Protein AF-A0A497LV32-F1 (afdb_monomer_lite)

Secondary structure (DSSP, 8-state):
--HHHHHHHHGGGG----STTHHHHHHHHHHHTT-----------GGG--S-----HHHHHHHHHHHHHHHHHHHHTT-

Radius of gyration: 15.21 Å; chains: 1; bounding box: 34×23×43 Å

pLDDT: mean 82.72, std 10.32, range [41.69, 92.25]

Sequence (79 aa):
MSIKNLYETFGDNLIESQGLEASFEILLKALTCNSKVGEIPIVLDYGLKNGKSKMHLIPTVLNYMQFLLGLKNKLKISM

Foldseek 3Di:
DDVVVLCVQQPPNCADDDDPCRVVSNVVSCVVVVHDDDDDDDDDDPVPPPDDDPDPPVVNVVSVVVCVVCVCVSVVVRD

Structure (mmCIF, N/CA/C/O backbone):
data_AF-A0A497LV32-F1
#
_entry.id   AF-A0A497LV32-F1
#
loop_
_atom_site.group_PDB
_atom_site.id
_atom_site.type_symbol
_atom_site.label_atom_id
_atom_site.label_alt_id
_atom_site.label_comp_id
_atom_site.label_asym_id
_atom_site.label_entity_id
_atom_site.label_seq_id
_atom_site.pdbx_PDB_ins_code
_atom_site.Cartn_x
_atom_site.Cartn_y
_atom_site.Cartn_z
_atom_site.occupancy
_atom_site.B_iso_or_equiv
_atom_site.auth_seq_id
_atom_site.auth_comp_id
_atom_site.auth_asym_id
_atom_site.auth_atom_id
_atom_site.pdbx_PDB_model_num
ATOM 1 N N . MET A 1 1 ? -20.660 -3.140 2.745 1.00 55.50 1 MET A N 1
ATOM 2 C CA . MET A 1 1 ? -19.598 -2.462 3.514 1.00 55.50 1 MET A CA 1
ATOM 3 C C . MET A 1 1 ? -19.034 -1.378 2.615 1.00 55.50 1 MET A C 1
ATOM 5 O O . MET A 1 1 ? -18.635 -1.700 1.505 1.00 55.50 1 MET A O 1
ATOM 9 N N . SER A 1 2 ? -19.129 -0.118 3.018 1.00 70.44 2 SER A N 1
ATOM 10 C CA . SER A 1 2 ? -18.880 1.059 2.172 1.00 70.44 2 SER A CA 1
ATOM 11 C C . SER A 1 2 ? -17.617 1.796 2.622 1.00 70.44 2 SER A C 1
ATOM 13 O O . SER A 1 2 ? -17.314 1.790 3.812 1.00 70.44 2 SER A O 1
ATOM 15 N N . ILE A 1 3 ? -16.929 2.486 1.700 1.00 80.25 3 ILE A N 1
ATOM 16 C CA . ILE A 1 3 ? -15.793 3.398 1.982 1.00 80.25 3 ILE A CA 1
ATOM 17 C C . ILE A 1 3 ? -16.084 4.352 3.150 1.00 80.25 3 ILE A C 1
ATOM 19 O O . ILE A 1 3 ? -15.188 4.701 3.912 1.00 80.25 3 ILE A O 1
ATOM 23 N N . LYS A 1 4 ? -17.360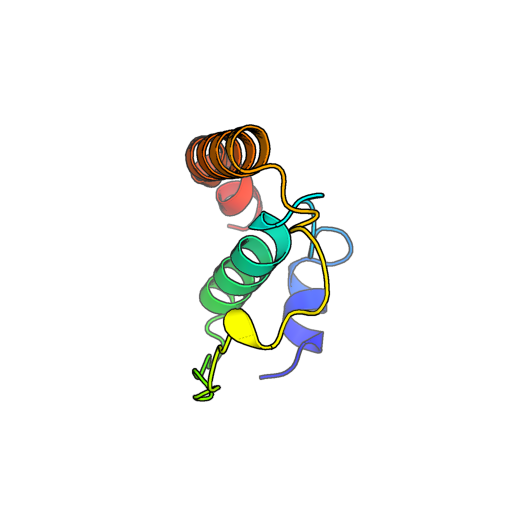 4.705 3.336 1.00 84.12 4 LYS A N 1
ATOM 24 C CA . LYS A 1 4 ? -17.838 5.509 4.455 1.00 84.12 4 LYS A CA 1
ATOM 25 C C . LYS A 1 4 ? -17.417 4.962 5.827 1.00 84.12 4 LYS A C 1
ATOM 27 O O . LYS A 1 4 ? -16.933 5.737 6.633 1.00 84.12 4 LYS A O 1
ATOM 32 N N . ASN A 1 5 ? -17.508 3.652 6.069 1.00 83.69 5 ASN A N 1
ATOM 33 C CA . ASN A 1 5 ? -17.155 3.069 7.373 1.00 83.69 5 ASN A CA 1
ATOM 34 C C . ASN A 1 5 ? -15.642 3.135 7.637 1.00 83.69 5 ASN A C 1
ATOM 36 O O . ASN A 1 5 ? -15.209 3.312 8.772 1.00 83.69 5 ASN A O 1
ATOM 40 N N . LEU A 1 6 ? -14.839 3.003 6.577 1.00 85.56 6 LEU A N 1
ATOM 41 C CA . LEU A 1 6 ? -13.390 3.189 6.640 1.00 85.56 6 LEU A CA 1
ATOM 42 C C . LEU A 1 6 ? -13.052 4.635 7.012 1.00 85.56 6 LEU A C 1
ATOM 44 O O . LEU A 1 6 ? -12.248 4.862 7.911 1.00 85.56 6 LEU A O 1
ATOM 48 N N . TYR A 1 7 ? -13.713 5.606 6.380 1.00 88.06 7 TYR A N 1
ATOM 49 C CA . TYR A 1 7 ? -13.531 7.015 6.722 1.00 88.06 7 TYR A CA 1
ATOM 50 C C . TYR A 1 7 ? -14.061 7.357 8.125 1.00 88.06 7 TYR A C 1
ATOM 52 O O . TYR A 1 7 ? -13.424 8.113 8.839 1.00 88.06 7 TYR A O 1
ATOM 60 N N . GLU A 1 8 ? -15.166 6.762 8.577 1.00 88.12 8 GLU A N 1
ATOM 61 C CA . GLU A 1 8 ? -15.671 6.945 9.949 1.00 88.12 8 GLU A CA 1
ATOM 62 C C . GLU A 1 8 ? -14.706 6.392 11.012 1.00 88.12 8 GLU A C 1
ATOM 64 O O . GLU A 1 8 ? -14.633 6.937 12.108 1.00 88.12 8 GLU A O 1
ATOM 69 N N . THR A 1 9 ? -13.945 5.339 10.692 1.00 86.00 9 THR A N 1
ATOM 70 C CA . THR A 1 9 ? -12.992 4.718 11.630 1.00 86.00 9 THR A CA 1
ATOM 71 C C . THR A 1 9 ? -11.644 5.444 11.655 1.00 86.00 9 THR A C 1
ATOM 73 O O . THR A 1 9 ? -11.076 5.653 12.722 1.00 86.00 9 THR A O 1
ATOM 76 N N . PHE A 1 10 ? -11.119 5.824 10.486 1.00 85.56 10 PHE A N 1
ATOM 77 C CA . PHE A 1 10 ? -9.756 6.356 10.350 1.00 85.56 10 PHE A CA 1
ATOM 78 C C . PHE A 1 10 ? -9.692 7.863 10.059 1.00 85.56 10 PHE A C 1
ATOM 80 O O . PHE A 1 10 ? -8.636 8.470 10.241 1.00 85.56 10 PHE A O 1
ATOM 87 N N . GLY A 1 11 ? -10.792 8.476 9.617 1.00 87.88 11 GLY A N 1
ATOM 88 C CA . GLY A 1 11 ? -10.875 9.897 9.279 1.00 87.88 11 GLY A CA 1
ATOM 89 C C . GLY A 1 11 ? -9.805 10.327 8.279 1.00 87.88 11 GLY A C 1
ATOM 90 O O 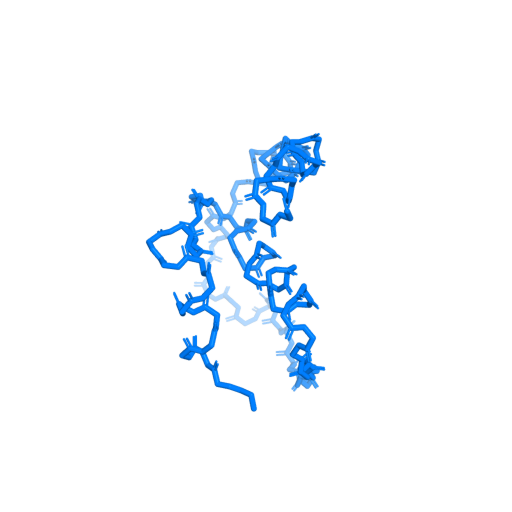. GLY A 1 11 ? -9.547 9.654 7.278 1.00 87.88 11 GLY A O 1
ATOM 91 N N . ASP A 1 12 ? -9.137 11.434 8.591 1.00 87.75 12 ASP A N 1
ATOM 92 C CA . ASP A 1 12 ? -8.051 11.988 7.776 1.00 87.75 12 ASP A CA 1
ATOM 93 C C . ASP A 1 12 ? -6.795 11.105 7.771 1.00 87.75 12 ASP A C 1
ATOM 95 O O . ASP A 1 12 ? -5.970 11.200 6.865 1.00 87.75 12 ASP A O 1
ATOM 99 N N . ASN A 1 13 ? -6.682 10.177 8.726 1.00 87.00 13 ASN A N 1
ATOM 100 C CA . ASN A 1 13 ? -5.608 9.190 8.768 1.00 87.00 13 ASN A CA 1
ATOM 101 C C . ASN A 1 13 ? -5.940 7.947 7.937 1.00 87.00 13 ASN A C 1
ATOM 103 O O . ASN A 1 13 ? -5.294 6.921 8.103 1.00 87.00 13 ASN A O 1
ATOM 107 N N . LEU A 1 14 ? -6.950 7.967 7.063 1.00 86.31 14 LEU A N 1
ATOM 108 C CA . LEU A 1 14 ? -7.274 6.808 6.226 1.00 86.31 14 LEU A CA 1
ATOM 109 C C . LEU A 1 14 ? -6.107 6.412 5.307 1.00 86.31 14 LEU A C 1
ATOM 111 O O . LEU A 1 14 ? -5.855 5.222 5.122 1.00 86.31 14 LEU A O 1
ATOM 115 N N . ILE A 1 15 ? -5.387 7.398 4.769 1.00 89.94 15 ILE A N 1
ATOM 116 C CA . ILE A 1 15 ? -4.218 7.204 3.906 1.00 89.94 15 ILE A CA 1
ATOM 117 C C . ILE A 1 15 ? -3.088 8.077 4.441 1.00 89.94 15 ILE A C 1
ATOM 119 O O . ILE A 1 15 ? -3.119 9.296 4.302 1.00 89.94 15 ILE A O 1
ATOM 123 N N . GLU A 1 16 ? -2.083 7.457 5.043 1.00 88.75 16 GLU A N 1
ATOM 124 C CA . GLU A 1 16 ? -0.916 8.168 5.569 1.00 88.75 16 GLU A CA 1
ATOM 125 C C . GLU A 1 16 ? 0.294 8.035 4.640 1.00 88.75 16 GLU A C 1
ATOM 127 O O . GLU A 1 16 ? 1.180 8.893 4.617 1.00 88.75 16 GLU A O 1
ATOM 132 N N . SER A 1 17 ? 0.358 6.938 3.886 1.00 87.44 17 SER A N 1
ATOM 133 C CA . SER A 1 17 ? 1.494 6.625 3.026 1.00 87.44 17 SER A CA 1
ATOM 134 C C . SER A 1 17 ? 1.468 7.438 1.735 1.00 87.44 17 SER A C 1
ATOM 136 O O . SER A 1 17 ? 0.417 7.674 1.146 1.00 87.44 17 SER A O 1
ATOM 138 N N . GLN A 1 18 ? 2.651 7.851 1.280 1.00 84.88 18 GLN A N 1
ATOM 139 C CA . GLN A 1 18 ? 2.820 8.727 0.113 1.00 84.88 18 GLN A CA 1
ATOM 140 C C . GLN A 1 18 ? 3.264 7.970 -1.152 1.00 84.88 18 GLN A C 1
ATOM 142 O O . GLN A 1 18 ? 3.392 8.572 -2.218 1.00 84.88 18 GLN A O 1
ATOM 147 N N . GLY A 1 19 ? 3.538 6.665 -1.050 1.00 86.31 19 GLY A N 1
ATOM 148 C CA . GLY A 1 19 ? 4.025 5.837 -2.149 1.00 86.31 19 GLY A CA 1
ATOM 149 C C . GLY A 1 19 ? 3.052 4.754 -2.620 1.00 86.31 19 GLY A C 1
ATOM 150 O O . GLY A 1 19 ? 1.849 4.776 -2.359 1.00 86.31 19 GLY A O 1
ATOM 151 N N . LEU A 1 20 ? 3.602 3.774 -3.341 1.00 87.69 20 LEU A N 1
ATOM 152 C CA . LEU A 1 20 ? 2.861 2.625 -3.881 1.00 87.69 20 LEU A CA 1
ATOM 153 C C . LEU A 1 20 ? 2.290 1.714 -2.784 1.00 87.69 20 LEU A C 1
ATOM 155 O O . LEU A 1 20 ? 1.412 0.896 -3.047 1.00 87.69 20 LEU A O 1
ATOM 159 N N . GLU A 1 21 ? 2.792 1.836 -1.564 1.00 89.19 21 GLU A N 1
ATOM 160 C CA . GLU A 1 21 ? 2.315 1.149 -0.371 1.00 89.19 21 GLU A CA 1
ATOM 161 C C . GLU A 1 21 ? 0.962 1.678 0.143 1.00 89.19 21 GLU A C 1
ATOM 163 O O . GLU A 1 21 ? 0.297 0.983 0.906 1.00 89.19 21 GLU A O 1
ATOM 168 N N . ALA A 1 22 ? 0.486 2.842 -0.321 1.00 90.38 22 ALA A N 1
ATOM 169 C CA . ALA A 1 22 ? -0.808 3.404 0.086 1.00 90.38 22 ALA A CA 1
ATOM 170 C C . ALA A 1 22 ? -1.996 2.475 -0.229 1.00 90.38 22 ALA A C 1
ATOM 172 O O . ALA A 1 22 ? -2.910 2.323 0.578 1.00 90.38 22 ALA A O 1
ATOM 173 N N . SER A 1 23 ? -1.981 1.788 -1.377 1.00 90.25 23 SER A N 1
ATOM 174 C CA . SER A 1 23 ? -3.024 0.803 -1.706 1.00 90.25 23 SER A CA 1
ATOM 175 C C . SER A 1 23 ? -3.020 -0.383 -0.740 1.00 90.25 23 SER A C 1
ATOM 177 O O . SER A 1 23 ? -4.078 -0.903 -0.388 1.00 90.25 23 SER A O 1
ATOM 179 N N . PHE A 1 24 ? -1.835 -0.790 -0.285 1.00 90.81 24 PHE A N 1
ATOM 180 C CA . PHE A 1 24 ? -1.681 -1.858 0.696 1.00 90.81 24 PHE A CA 1
ATOM 181 C C . PHE A 1 24 ? -2.140 -1.412 2.093 1.00 90.81 24 PHE A C 1
ATOM 183 O O . PHE A 1 24 ? -2.810 -2.171 2.791 1.00 90.81 24 PHE A O 1
ATOM 190 N N . GLU A 1 25 ? -1.873 -0.163 2.477 1.00 90.62 25 GLU A N 1
ATOM 191 C CA . GLU A 1 25 ? -2.389 0.442 3.710 1.00 90.62 25 GLU A CA 1
ATOM 192 C C . GLU A 1 25 ? -3.923 0.433 3.762 1.00 90.62 25 GLU A C 1
ATOM 194 O O . GLU A 1 25 ? -4.505 -0.018 4.751 1.00 90.62 25 GLU A O 1
ATOM 199 N N . ILE A 1 26 ? -4.580 0.867 2.684 1.00 90.06 26 ILE A N 1
ATOM 200 C CA . ILE A 1 26 ? -6.047 0.868 2.585 1.00 90.06 26 ILE A CA 1
ATOM 201 C C . ILE A 1 26 ? -6.590 -0.556 2.704 1.00 90.06 26 ILE A C 1
ATOM 203 O O . ILE A 1 26 ? -7.574 -0.782 3.408 1.00 90.06 26 ILE A O 1
ATOM 207 N N . LEU A 1 27 ? -5.947 -1.524 2.043 1.00 89.75 27 LEU A N 1
ATOM 208 C CA . LEU A 1 27 ? -6.341 -2.928 2.112 1.00 89.75 27 LEU A CA 1
ATOM 209 C C . LEU A 1 27 ? -6.277 -3.454 3.552 1.00 89.75 27 LEU A C 1
ATOM 211 O O . LEU A 1 27 ? -7.231 -4.068 4.024 1.00 89.75 27 LEU A O 1
ATOM 215 N N . LEU A 1 28 ? -5.193 -3.174 4.274 1.00 89.25 28 LEU A N 1
ATOM 216 C CA . LEU A 1 28 ? -5.046 -3.588 5.670 1.00 89.25 28 LEU A CA 1
ATOM 217 C C . LEU A 1 28 ? -6.090 -2.939 6.583 1.00 89.25 28 LEU A C 1
ATOM 219 O O . LEU A 1 28 ? -6.726 -3.640 7.368 1.00 89.25 28 LEU A O 1
ATOM 223 N N . LYS A 1 29 ? -6.321 -1.631 6.443 1.00 87.75 29 LYS A N 1
ATOM 224 C CA . LYS A 1 29 ? -7.362 -0.906 7.192 1.00 87.75 29 LYS A CA 1
ATOM 225 C C . LYS A 1 29 ? -8.769 -1.434 6.871 1.00 87.75 29 LYS A C 1
ATOM 227 O O . LYS A 1 29 ? -9.636 -1.518 7.741 1.00 87.75 29 LYS A O 1
ATOM 232 N N . ALA A 1 30 ? -9.010 -1.864 5.632 1.00 88.44 30 ALA A N 1
ATOM 233 C CA . ALA A 1 30 ? -10.275 -2.487 5.250 1.00 88.44 30 ALA A CA 1
ATOM 234 C C . ALA A 1 30 ? -10.472 -3.843 5.944 1.00 88.44 30 ALA A C 1
ATOM 236 O O . ALA A 1 30 ? -11.581 -4.139 6.404 1.00 88.44 30 ALA A O 1
ATOM 237 N N . LEU A 1 31 ? -9.400 -4.636 6.060 1.00 86.50 31 LEU A N 1
ATOM 238 C CA . LEU A 1 31 ? -9.404 -5.915 6.772 1.00 86.50 31 LEU A CA 1
ATOM 239 C C . LEU A 1 31 ? -9.641 -5.733 8.278 1.00 86.50 31 LEU A C 1
ATOM 241 O O . LEU A 1 31 ? -10.423 -6.490 8.846 1.00 86.50 31 LEU A O 1
ATOM 245 N N . THR A 1 32 ? -9.061 -4.710 8.920 1.00 84.00 32 THR A N 1
ATOM 246 C CA . THR A 1 32 ? -9.314 -4.425 10.350 1.00 84.00 32 THR A CA 1
ATOM 247 C C . THR A 1 32 ? -10.766 -4.038 10.628 1.00 84.00 32 THR A C 1
ATOM 249 O O . THR A 1 32 ? -11.301 -4.376 11.677 1.00 84.00 32 THR A O 1
ATOM 252 N N . CYS A 1 33 ? -11.442 -3.396 9.671 1.00 83.75 33 CYS A N 1
ATOM 253 C CA . CYS A 1 33 ? -12.876 -3.102 9.755 1.00 83.75 33 CYS A CA 1
ATOM 254 C C . CYS A 1 33 ? -13.769 -4.296 9.366 1.00 83.75 33 CYS A C 1
ATOM 256 O O . CYS A 1 33 ? -14.974 -4.120 9.193 1.00 83.75 33 CYS A O 1
ATOM 258 N N . ASN A 1 34 ? -13.208 -5.498 9.193 1.00 81.88 34 ASN A N 1
ATOM 259 C CA . ASN A 1 34 ? -13.928 -6.709 8.792 1.00 81.88 34 ASN A CA 1
ATOM 260 C C . ASN A 1 34 ? -14.666 -6.561 7.439 1.00 81.88 34 ASN A C 1
ATOM 262 O O . ASN A 1 34 ? -15.757 -7.101 7.229 1.00 81.88 34 ASN A O 1
ATOM 266 N N . SER A 1 35 ? -14.087 -5.786 6.513 1.00 82.56 35 SER A N 1
ATOM 267 C CA . SER A 1 35 ? -14.673 -5.539 5.192 1.00 82.56 35 SER A CA 1
ATOM 268 C C . SER A 1 35 ? -14.533 -6.750 4.273 1.00 82.56 35 SER A C 1
ATOM 270 O O . SER A 1 35 ? -13.515 -7.437 4.270 1.00 82.56 35 SER A O 1
ATOM 272 N N . LYS A 1 36 ? -15.540 -6.977 3.421 1.00 84.81 36 LYS A N 1
ATOM 273 C CA . LYS A 1 36 ? -15.441 -7.958 2.334 1.00 84.81 36 LYS A CA 1
ATOM 274 C C . LYS A 1 36 ? -14.574 -7.386 1.217 1.00 84.81 36 LYS A C 1
ATOM 276 O O . LYS A 1 36 ? -14.962 -6.399 0.594 1.00 84.81 36 LYS A O 1
ATOM 281 N N . VAL A 1 37 ? -13.440 -8.026 0.962 1.00 86.19 37 VAL A N 1
ATOM 282 C CA . VAL A 1 37 ? -12.549 -7.717 -0.158 1.00 86.19 37 VAL A CA 1
ATOM 283 C C . VAL A 1 37 ? -12.622 -8.871 -1.149 1.00 86.19 37 VAL A C 1
ATOM 285 O O . VAL A 1 37 ? -12.584 -10.033 -0.750 1.00 86.19 37 VAL A O 1
ATOM 288 N N . GLY A 1 38 ? -12.774 -8.546 -2.429 1.00 88.38 38 GLY A N 1
ATOM 289 C CA . GLY A 1 38 ? -12.746 -9.510 -3.522 1.00 88.38 38 GLY A CA 1
ATOM 290 C C . 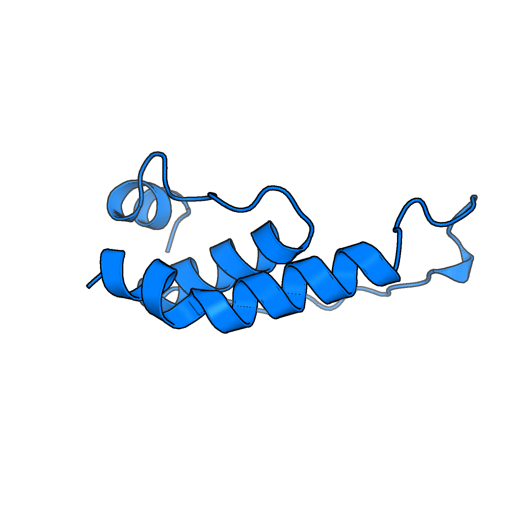GLY A 1 38 ? -11.722 -9.083 -4.562 1.00 88.38 38 GLY A C 1
ATOM 291 O O . GLY A 1 38 ? -11.512 -7.889 -4.773 1.00 88.38 38 GLY A O 1
ATOM 292 N N . GLU A 1 39 ? -11.096 -10.058 -5.207 1.00 89.75 39 GLU A N 1
ATOM 293 C CA . GLU A 1 39 ? -10.202 -9.822 -6.334 1.00 89.75 39 GLU A CA 1
ATOM 294 C C . GLU A 1 39 ? -10.998 -9.897 -7.636 1.00 89.75 39 GLU A C 1
ATOM 296 O O . GLU A 1 39 ? -11.803 -10.807 -7.838 1.00 89.75 39 GLU A O 1
ATOM 301 N N . ILE A 1 40 ? -10.781 -8.924 -8.519 1.00 92.25 40 ILE A N 1
ATOM 302 C CA . ILE A 1 40 ? -11.368 -8.916 -9.857 1.00 92.25 40 ILE A CA 1
ATOM 303 C C . ILE A 1 40 ? -10.255 -9.267 -10.843 1.00 92.25 40 ILE A C 1
ATOM 305 O O . ILE A 1 40 ? -9.244 -8.559 -10.877 1.00 92.25 40 ILE A O 1
ATOM 309 N N . PRO A 1 41 ? -10.400 -10.343 -11.636 1.00 90.19 41 PRO A N 1
ATOM 310 C CA . PRO A 1 41 ? -9.366 -10.741 -12.575 1.00 90.19 41 PRO A CA 1
ATOM 311 C C . PRO A 1 41 ? -9.188 -9.665 -13.647 1.00 90.19 41 PRO A C 1
ATOM 313 O O . PRO A 1 41 ? -10.152 -9.210 -14.264 1.00 90.19 41 PRO A O 1
ATOM 316 N N . ILE A 1 42 ? -7.936 -9.282 -13.884 1.00 91.12 42 ILE A N 1
ATOM 317 C CA . ILE A 1 42 ? -7.544 -8.337 -14.927 1.00 91.12 42 ILE A CA 1
ATOM 318 C C . ILE A 1 42 ? -6.356 -8.903 -15.702 1.00 91.12 42 ILE A C 1
ATOM 320 O O . ILE A 1 42 ? -5.417 -9.445 -15.119 1.00 91.12 42 ILE A O 1
ATOM 324 N N . VAL A 1 43 ? -6.393 -8.778 -17.030 1.00 89.81 43 VAL A N 1
ATOM 325 C CA . VAL A 1 43 ? -5.248 -9.117 -17.880 1.00 89.81 43 VAL A CA 1
ATOM 326 C C . VAL A 1 43 ? -4.235 -7.984 -17.772 1.00 89.81 43 VAL A C 1
ATOM 328 O O . VAL A 1 43 ? -4.469 -6.876 -18.253 1.00 89.81 43 VAL A O 1
ATOM 331 N N . LEU A 1 44 ? -3.116 -8.260 -17.110 1.00 84.81 44 LEU A N 1
ATOM 332 C CA . LEU A 1 44 ? -2.054 -7.289 -16.883 1.00 84.81 44 LEU A CA 1
ATOM 333 C C . LEU A 1 44 ? -0.965 -7.436 -17.954 1.00 84.81 44 LEU A C 1
ATOM 335 O O . LEU A 1 44 ? 0.096 -8.007 -17.710 1.00 84.81 44 LEU A O 1
ATOM 339 N N . ASP A 1 45 ? -1.242 -6.935 -19.158 1.00 85.44 45 ASP A N 1
ATOM 340 C CA . ASP A 1 45 ? -0.275 -6.945 -20.258 1.00 85.44 45 ASP A CA 1
ATOM 341 C C . ASP A 1 45 ? 0.605 -5.684 -20.2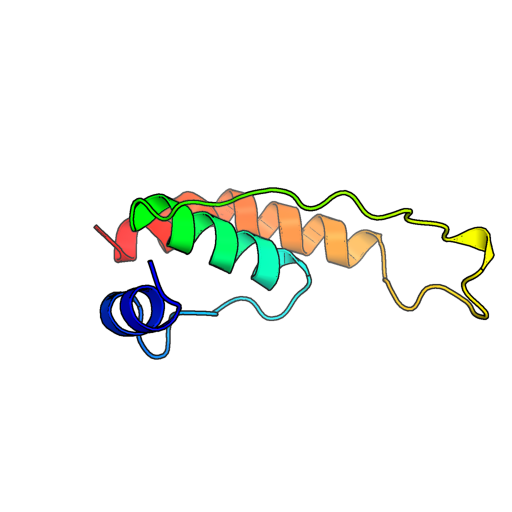37 1.00 85.44 45 ASP A C 1
ATOM 343 O O . ASP A 1 45 ? 0.239 -4.612 -20.726 1.00 85.44 45 ASP A O 1
ATOM 347 N N . TYR A 1 46 ? 1.800 -5.817 -19.661 1.00 77.06 46 TYR A N 1
ATOM 348 C CA . TYR A 1 46 ? 2.800 -4.747 -19.645 1.00 77.06 46 TYR A CA 1
ATOM 349 C C . TYR A 1 46 ? 3.490 -4.519 -20.996 1.00 77.06 46 TYR A C 1
ATOM 351 O O . TYR A 1 46 ? 4.153 -3.492 -21.151 1.00 77.06 46 TYR A O 1
ATOM 359 N N . GLY A 1 47 ? 3.341 -5.423 -21.966 1.00 78.81 47 GLY A N 1
ATOM 360 C CA . GLY A 1 47 ? 3.887 -5.278 -23.317 1.00 78.81 47 GLY A CA 1
ATOM 361 C C . GLY A 1 47 ? 3.168 -4.204 -24.135 1.00 78.81 47 GLY A C 1
ATOM 362 O O . GLY A 1 47 ? 3.790 -3.541 -24.960 1.00 78.81 47 GLY A O 1
ATOM 363 N N . LEU A 1 48 ? 1.890 -3.950 -23.838 1.00 78.12 48 LEU A N 1
ATOM 364 C CA . LEU A 1 48 ? 1.095 -2.868 -24.439 1.00 78.12 48 LEU A CA 1
ATOM 365 C C . LEU A 1 48 ? 1.406 -1.484 -23.847 1.00 78.12 48 LEU A C 1
ATOM 367 O O . LEU A 1 48 ? 0.869 -0.467 -24.297 1.00 78.12 48 LEU A O 1
ATOM 371 N N . LYS A 1 49 ? 2.254 -1.417 -22.814 1.00 79.06 49 LYS A N 1
ATOM 372 C CA . LYS A 1 49 ? 2.613 -0.157 -22.169 1.00 79.06 49 LYS A CA 1
ATOM 373 C C . LYS A 1 49 ? 3.540 0.641 -23.084 1.00 79.06 49 LYS A C 1
ATOM 375 O O . LYS A 1 49 ? 4.755 0.462 -23.083 1.00 79.06 49 LYS A O 1
ATOM 380 N N . ASN A 1 50 ? 2.961 1.580 -23.825 1.00 67.06 50 ASN A N 1
ATOM 381 C CA . ASN A 1 50 ? 3.695 2.534 -24.653 1.00 67.06 50 ASN A CA 1
ATOM 382 C C . ASN A 1 50 ? 4.492 3.520 -23.774 1.00 67.06 50 ASN A C 1
ATOM 384 O O . ASN A 1 50 ? 4.026 4.613 -23.456 1.00 67.06 50 ASN A O 1
ATOM 388 N N . GLY A 1 51 ? 5.689 3.121 -23.334 1.00 80.38 51 GLY A N 1
ATOM 389 C CA . GLY A 1 51 ? 6.649 3.990 -22.647 1.00 80.38 51 GLY A CA 1
ATOM 390 C C . GLY A 1 51 ? 7.454 3.315 -21.532 1.00 80.38 51 GLY A C 1
ATOM 391 O O . GLY A 1 51 ? 7.060 2.297 -20.965 1.00 80.38 51 GLY A O 1
ATOM 392 N N . LYS A 1 52 ? 8.595 3.925 -21.177 1.00 80.81 52 LYS A N 1
ATOM 393 C CA . LYS A 1 52 ? 9.437 3.469 -20.057 1.00 80.81 52 LYS A CA 1
ATOM 394 C C . LYS A 1 52 ? 8.652 3.497 -18.743 1.00 80.81 52 LYS A C 1
ATOM 396 O O . LYS A 1 52 ? 7.837 4.390 -18.500 1.00 80.81 52 LYS A O 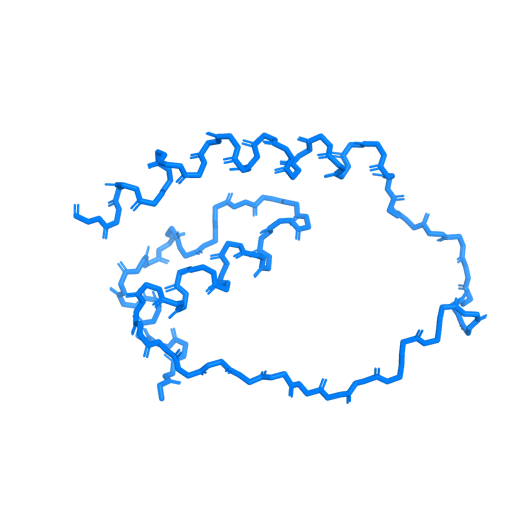1
ATOM 401 N N . SER A 1 53 ? 8.919 2.528 -17.869 1.00 79.06 53 SER A N 1
ATOM 402 C CA . SER A 1 53 ? 8.342 2.534 -16.526 1.00 79.06 53 SER A CA 1
ATOM 403 C C . SER A 1 53 ? 8.805 3.773 -15.757 1.00 79.06 53 SER A C 1
ATOM 405 O O . SER A 1 53 ? 10.001 4.017 -15.640 1.00 79.06 53 SER A O 1
ATOM 407 N N . LYS A 1 54 ? 7.851 4.534 -15.209 1.00 81.06 54 LYS A N 1
ATOM 408 C CA . LYS A 1 54 ? 8.114 5.630 -14.261 1.00 81.06 54 LYS A CA 1
ATOM 409 C C . LYS A 1 54 ? 8.415 5.121 -12.842 1.00 81.06 54 LYS A C 1
ATOM 411 O O . LYS A 1 54 ? 8.679 5.917 -11.950 1.00 81.06 54 LYS A O 1
ATOM 416 N N . MET A 1 55 ? 8.324 3.808 -12.615 1.00 80.81 55 MET A N 1
ATOM 417 C CA . MET A 1 55 ? 8.537 3.210 -11.302 1.00 80.81 55 MET A CA 1
ATOM 418 C C . MET A 1 55 ? 10.029 3.025 -11.042 1.00 80.81 55 MET A C 1
ATOM 420 O O . MET A 1 55 ? 10.697 2.240 -11.716 1.00 80.81 55 MET A O 1
ATOM 424 N N . HIS A 1 56 ? 10.536 3.724 -10.034 1.00 84.19 56 HIS A N 1
ATOM 425 C CA . HIS A 1 56 ? 11.889 3.529 -9.542 1.00 84.19 56 HIS A CA 1
ATOM 426 C C . HIS A 1 56 ? 11.911 2.319 -8.601 1.00 84.19 56 HIS A C 1
ATOM 428 O O . HIS A 1 56 ? 11.492 2.403 -7.453 1.00 84.19 56 HIS A O 1
ATOM 434 N N . LEU A 1 57 ? 12.400 1.183 -9.095 1.00 86.06 57 LEU A N 1
ATOM 435 C CA . LEU A 1 57 ? 12.241 -0.115 -8.433 1.00 86.06 57 LEU A CA 1
ATOM 436 C C . LEU A 1 57 ? 12.896 -0.172 -7.041 1.00 86.06 57 LEU A C 1
ATOM 438 O O . LEU A 1 57 ? 12.258 -0.587 -6.080 1.00 86.06 57 LEU A O 1
ATOM 442 N N . ILE A 1 58 ? 14.136 0.309 -6.917 1.00 89.06 58 ILE A N 1
ATOM 443 C CA . ILE A 1 58 ? 14.875 0.308 -5.644 1.00 89.06 58 ILE A CA 1
ATOM 444 C C . ILE A 1 58 ? 14.172 1.141 -4.557 1.00 89.06 58 ILE A C 1
ATOM 446 O O . ILE A 1 58 ? 13.892 0.579 -3.498 1.00 89.06 58 ILE A O 1
ATOM 450 N N . PRO A 1 59 ? 13.837 2.433 -4.766 1.00 88.25 59 PRO A N 1
ATOM 451 C CA . PRO A 1 59 ? 13.151 3.202 -3.730 1.00 88.25 59 PRO A CA 1
ATOM 452 C C . PRO A 1 59 ? 11.749 2.660 -3.437 1.00 88.25 59 PRO A C 1
ATOM 454 O O . PRO A 1 59 ? 11.338 2.685 -2.284 1.00 88.25 59 PRO A O 1
ATOM 457 N N . THR A 1 60 ? 11.036 2.092 -4.419 1.00 89.00 60 THR A N 1
ATOM 458 C CA . THR A 1 60 ? 9.757 1.413 -4.152 1.00 89.00 60 THR A CA 1
ATOM 459 C C . THR A 1 60 ? 9.930 0.243 -3.186 1.00 89.00 60 THR A C 1
ATOM 461 O O . THR A 1 60 ? 9.176 0.139 -2.223 1.00 89.00 60 THR A O 1
ATOM 464 N N . VAL A 1 61 ? 10.931 -0.615 -3.400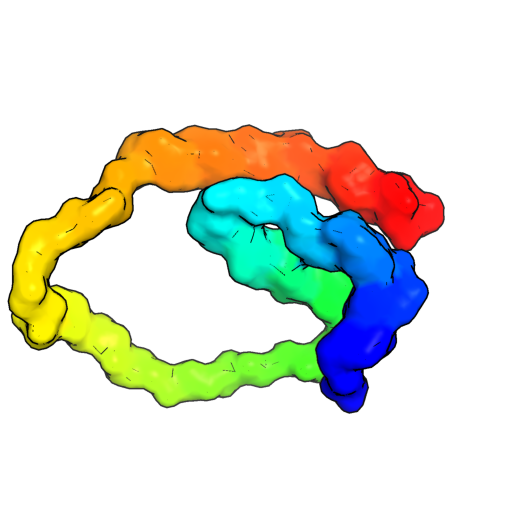 1.00 90.56 61 VAL A N 1
ATOM 465 C CA . VAL A 1 61 ? 11.198 -1.755 -2.509 1.00 90.56 61 VAL A CA 1
ATOM 466 C C . VAL A 1 61 ? 11.584 -1.277 -1.109 1.00 90.56 61 VAL A C 1
ATOM 468 O O . VAL A 1 61 ? 11.069 -1.803 -0.125 1.00 90.56 61 VAL A O 1
ATOM 471 N N . LEU A 1 62 ? 12.443 -0.260 -1.001 1.00 90.62 62 LEU A N 1
ATOM 472 C CA . LEU A 1 62 ? 12.848 0.296 0.295 1.00 90.62 62 LEU A CA 1
ATOM 473 C C . LEU A 1 62 ? 11.665 0.903 1.060 1.00 90.62 62 LEU A C 1
ATOM 475 O O . LEU A 1 62 ? 11.510 0.614 2.246 1.00 90.62 62 LEU A O 1
ATOM 479 N N . ASN A 1 63 ? 10.802 1.668 0.385 1.00 88.12 63 ASN A N 1
ATOM 480 C CA . ASN A 1 63 ? 9.598 2.243 0.991 1.00 88.12 63 ASN A CA 1
ATOM 481 C C . ASN A 1 63 ? 8.652 1.149 1.499 1.00 88.12 63 ASN A C 1
ATOM 483 O O . ASN A 1 63 ? 8.162 1.235 2.624 1.00 88.12 63 ASN A O 1
ATOM 487 N N . TYR A 1 64 ? 8.459 0.079 0.722 1.00 89.50 64 TYR A N 1
ATOM 488 C CA . TYR A 1 64 ? 7.679 -1.082 1.155 1.00 89.50 64 TYR A CA 1
ATOM 489 C C . TYR A 1 64 ? 8.287 -1.764 2.385 1.00 89.50 64 TYR A C 1
ATOM 491 O O . TYR A 1 64 ? 7.570 -2.070 3.335 1.00 89.50 64 TYR A O 1
ATOM 499 N N . MET A 1 65 ? 9.606 -1.976 2.411 1.00 90.88 65 MET A N 1
ATOM 500 C CA . MET A 1 65 ? 10.280 -2.573 3.569 1.00 90.88 65 MET A CA 1
ATOM 501 C C . MET A 1 65 ? 10.143 -1.696 4.817 1.00 90.88 65 MET A C 1
ATOM 503 O O . MET A 1 65 ? 9.839 -2.205 5.895 1.00 90.88 65 MET A O 1
ATOM 507 N N . GLN A 1 66 ? 10.306 -0.378 4.682 1.00 89.12 66 GLN A N 1
ATOM 508 C CA . GLN A 1 66 ? 10.120 0.564 5.784 1.00 89.12 66 GLN A CA 1
ATOM 509 C C . GLN A 1 66 ? 8.669 0.573 6.284 1.00 89.12 66 GLN A C 1
ATOM 511 O O . GLN A 1 66 ? 8.439 0.552 7.496 1.00 89.12 66 GLN A O 1
ATOM 516 N N . PHE A 1 67 ? 7.698 0.538 5.369 1.00 88.56 67 PHE A N 1
ATOM 517 C CA . PHE A 1 67 ? 6.278 0.426 5.696 1.00 88.56 67 PHE A CA 1
ATOM 518 C C . PHE A 1 67 ? 5.984 -0.853 6.492 1.00 88.56 67 PHE A C 1
ATOM 520 O O . PHE A 1 67 ? 5.351 -0.795 7.546 1.00 88.56 67 PHE A O 1
ATOM 527 N N . LEU A 1 68 ? 6.501 -2.001 6.043 1.00 87.44 68 LEU A N 1
ATOM 528 C CA . LEU A 1 68 ? 6.315 -3.294 6.710 1.00 87.44 68 LEU A CA 1
ATOM 529 C C . LEU A 1 68 ? 6.971 -3.346 8.097 1.00 87.44 68 LEU A C 1
ATOM 531 O O . LEU A 1 68 ? 6.384 -3.886 9.034 1.00 87.44 68 LEU A O 1
ATOM 535 N N . LEU A 1 69 ? 8.159 -2.758 8.262 1.00 87.94 69 LEU A N 1
ATOM 536 C CA . LEU A 1 69 ? 8.832 -2.673 9.563 1.00 87.94 69 LEU A CA 1
ATOM 537 C C . LEU A 1 69 ? 8.071 -1.765 10.545 1.00 87.94 69 LEU A C 1
ATOM 539 O O . LEU A 1 69 ? 7.964 -2.088 11.728 1.00 87.94 69 LEU A O 1
ATOM 543 N N . GLY A 1 70 ? 7.501 -0.657 10.061 1.00 84.00 70 GLY A N 1
ATOM 544 C CA . GLY A 1 70 ? 6.683 0.277 10.846 1.00 84.00 70 GLY A CA 1
ATOM 545 C C . GLY A 1 70 ? 5.232 -0.166 11.063 1.00 84.00 70 GLY A C 1
ATOM 546 O O . GLY A 1 70 ? 4.489 0.498 11.792 1.00 84.00 70 GLY A O 1
ATOM 547 N N . LEU A 1 71 ? 4.824 -1.290 10.467 1.00 80.06 71 LEU A N 1
ATOM 548 C CA . LEU A 1 71 ? 3.431 -1.728 10.406 1.00 80.06 71 LEU A CA 1
ATOM 549 C C . LEU A 1 71 ? 2.803 -1.905 11.790 1.00 80.06 71 LEU A C 1
ATOM 551 O O . LEU A 1 71 ? 1.670 -1.490 12.019 1.00 80.06 71 LEU A O 1
ATOM 555 N N . LYS A 1 72 ? 3.559 -2.473 12.737 1.00 69.50 72 LYS A N 1
ATOM 556 C CA . LYS A 1 72 ? 3.092 -2.669 14.116 1.00 69.50 72 LYS A CA 1
ATOM 557 C C . LYS A 1 72 ? 2.735 -1.350 14.790 1.00 69.50 72 LYS A C 1
ATOM 559 O O . LYS A 1 72 ? 1.760 -1.313 15.523 1.00 69.50 72 LYS A O 1
ATOM 564 N N . ASN A 1 73 ? 3.481 -0.279 14.539 1.00 69.94 73 ASN A N 1
ATOM 565 C CA . ASN A 1 73 ? 3.202 1.017 15.152 1.00 69.94 73 ASN A CA 1
ATOM 566 C C . ASN A 1 73 ? 2.017 1.710 14.473 1.00 69.94 73 ASN A C 1
ATOM 568 O O . ASN A 1 73 ? 1.183 2.278 15.167 1.00 69.94 73 ASN A O 1
ATOM 572 N N . LYS A 1 74 ? 1.903 1.607 13.143 1.00 68.69 74 LYS A N 1
ATOM 573 C CA . LYS A 1 74 ? 0.786 2.191 12.383 1.00 68.69 74 LYS A CA 1
ATOM 574 C C . LYS A 1 74 ? -0.552 1.501 12.657 1.00 68.69 74 LYS A C 1
ATOM 576 O O . LYS A 1 74 ? -1.563 2.175 12.796 1.00 68.69 74 LYS A O 1
ATOM 581 N N . LEU A 1 75 ? -0.566 0.175 12.803 1.00 65.12 75 LEU A N 1
ATOM 582 C CA . LEU A 1 75 ? -1.787 -0.573 13.129 1.00 65.12 75 LEU A CA 1
ATOM 583 C C . LEU A 1 75 ? -2.186 -0.455 14.608 1.00 65.12 75 LEU A C 1
ATOM 585 O O . LEU A 1 75 ? -3.369 -0.504 14.922 1.00 65.12 75 LEU A O 1
ATOM 589 N N . LYS A 1 76 ? -1.225 -0.279 15.525 1.00 56.38 76 LYS A N 1
ATOM 590 C CA . LYS A 1 76 ? -1.485 -0.222 16.977 1.00 56.38 76 LYS A CA 1
ATOM 591 C C . LYS A 1 76 ? -2.045 1.121 17.457 1.00 56.38 76 LYS A C 1
ATOM 593 O O . LYS A 1 76 ? -2.554 1.187 18.563 1.00 56.38 76 LYS A O 1
ATOM 598 N N . ILE A 1 77 ? -2.000 2.167 16.631 1.00 50.41 77 ILE A N 1
ATOM 599 C CA . ILE A 1 77 ? -2.742 3.418 16.876 1.00 50.41 77 ILE A CA 1
ATOM 600 C C . ILE A 1 77 ? -4.250 3.223 16.599 1.00 50.41 77 ILE A C 1
ATOM 602 O O . ILE A 1 77 ? -5.064 4.047 16.997 1.00 50.41 77 ILE A O 1
ATOM 606 N N . SER A 1 78 ? -4.635 2.112 15.961 1.00 48.66 78 SER A N 1
ATOM 607 C CA . SER A 1 78 ? -6.017 1.820 15.574 1.00 48.66 78 SER A CA 1
ATOM 608 C C . SER A 1 78 ? -6.738 0.806 16.478 1.00 48.66 78 SER A C 1
ATOM 610 O O . SER A 1 78 ? -7.822 0.355 16.100 1.00 48.66 78 SER A O 1
ATOM 612 N N . MET A 1 79 ? -6.160 0.420 17.624 1.00 41.69 79 MET A N 1
ATOM 613 C CA . MET A 1 79 ? -6.764 -0.525 18.577 1.00 41.69 79 MET A CA 1
ATOM 614 C C . MET A 1 79 ? -6.911 0.083 19.967 1.00 41.69 79 MET A C 1
ATOM 616 O O . MET A 1 79 ? -5.939 0.724 20.424 1.00 41.69 79 MET A O 1
#